Protein AF-W1X5S7-F1 (afdb_monomer_lite)

Structure (mmCIF, N/CA/C/O backbone):
data_AF-W1X5S7-F1
#
_entry.id   AF-W1X5S7-F1
#
loop_
_atom_site.group_PDB
_atom_site.id
_atom_site.type_symbol
_atom_site.label_atom_id
_atom_site.label_alt_id
_atom_site.label_comp_id
_atom_site.label_asym_id
_atom_site.label_entity_id
_atom_site.label_seq_id
_atom_site.pdbx_PDB_ins_code
_atom_site.Cartn_x
_atom_site.Cartn_y
_atom_site.Cartn_z
_atom_site.occupancy
_atom_site.B_iso_or_equiv
_atom_site.auth_seq_id
_atom_site.auth_comp_id
_atom_site.auth_asym_id
_atom_site.auth_atom_id
_atom_site.pdbx_PDB_model_num
ATOM 1 N N . LEU A 1 1 ? -14.106 -7.465 -1.867 1.00 91.81 1 LEU A N 1
ATOM 2 C CA . LEU A 1 1 ? -13.325 -6.241 -2.158 1.00 91.81 1 LEU A CA 1
ATOM 3 C C . LEU A 1 1 ? -12.180 -6.218 -1.157 1.00 91.81 1 LEU A C 1
ATOM 5 O O . LEU A 1 1 ? -12.456 -6.569 -0.024 1.00 91.81 1 LEU A O 1
ATOM 9 N N . ILE A 1 2 ? -10.949 -5.912 -1.578 1.00 96.94 2 ILE A N 1
ATOM 10 C CA . ILE A 1 2 ? -9.783 -5.779 -0.687 1.00 96.94 2 ILE A CA 1
ATOM 11 C C . ILE A 1 2 ? -9.251 -4.356 -0.849 1.00 96.94 2 ILE A C 1
ATOM 13 O O . ILE A 1 2 ? -9.029 -3.930 -1.987 1.00 96.94 2 ILE A O 1
ATOM 17 N N . ILE A 1 3 ? -9.063 -3.635 0.253 1.00 97.38 3 ILE A N 1
ATOM 18 C CA . ILE A 1 3 ? -8.561 -2.260 0.282 1.00 97.38 3 ILE A CA 1
ATOM 19 C C . ILE A 1 3 ? -7.164 -2.259 0.903 1.00 97.38 3 ILE A C 1
ATOM 21 O O . ILE A 1 3 ? -6.979 -2.642 2.055 1.00 97.38 3 ILE A O 1
ATOM 25 N N . ALA A 1 4 ? -6.179 -1.802 0.131 1.00 97.12 4 ALA A N 1
ATOM 26 C CA . ALA A 1 4 ? -4.793 -1.686 0.564 1.00 97.12 4 ALA A CA 1
ATOM 27 C C . ALA A 1 4 ? -4.329 -0.227 0.509 1.00 97.12 4 ALA A C 1
ATOM 29 O O . ALA A 1 4 ? -4.567 0.460 -0.486 1.00 97.12 4 ALA A O 1
ATOM 30 N N . ILE A 1 5 ? -3.640 0.228 1.555 1.00 96.69 5 ILE A N 1
ATOM 31 C CA . ILE A 1 5 ? -3.009 1.548 1.623 1.00 96.69 5 ILE A CA 1
ATOM 32 C C . ILE A 1 5 ? -1.507 1.355 1.806 1.00 96.69 5 ILE A C 1
ATOM 34 O O . ILE A 1 5 ? -1.054 0.636 2.697 1.00 96.69 5 ILE A O 1
ATOM 38 N N . CYS A 1 6 ? -0.720 2.002 0.952 1.00 95.00 6 CYS A N 1
ATOM 39 C CA . CYS A 1 6 ? 0.726 1.860 0.954 1.00 95.00 6 CYS A CA 1
ATOM 40 C C . CYS A 1 6 ? 1.459 3.157 0.631 1.00 95.00 6 CYS A C 1
ATOM 42 O O . CYS A 1 6 ? 0.874 4.115 0.125 1.00 95.00 6 CYS A O 1
ATOM 44 N N . GLY A 1 7 ? 2.765 3.165 0.891 1.00 91.44 7 GLY A N 1
ATOM 45 C CA . GLY A 1 7 ? 3.668 4.253 0.517 1.00 91.44 7 GLY A CA 1
ATOM 46 C C . GLY A 1 7 ? 4.301 4.959 1.714 1.00 91.44 7 GLY A C 1
ATOM 47 O O . GLY A 1 7 ? 4.183 4.527 2.861 1.00 91.44 7 GLY A O 1
ATOM 48 N N . CYS A 1 8 ? 5.009 6.059 1.442 1.00 92.19 8 CYS A N 1
ATOM 49 C CA . CYS A 1 8 ? 5.837 6.754 2.437 1.00 92.19 8 CYS A CA 1
ATOM 50 C C . CYS A 1 8 ? 5.017 7.374 3.575 1.00 92.19 8 CYS A C 1
ATOM 52 O O . CYS A 1 8 ? 5.523 7.565 4.676 1.00 92.19 8 CYS A O 1
ATOM 54 N N . MET A 1 9 ? 3.732 7.649 3.342 1.00 94.31 9 MET A N 1
ATOM 55 C CA . MET A 1 9 ? 2.833 8.138 4.382 1.00 94.31 9 MET A CA 1
ATOM 56 C C . MET A 1 9 ? 2.649 7.106 5.503 1.00 94.31 9 MET A C 1
ATOM 58 O O . MET A 1 9 ? 2.576 7.489 6.667 1.00 94.31 9 MET A O 1
ATOM 62 N N . MET A 1 10 ? 2.625 5.807 5.185 1.00 94.94 10 MET A N 1
ATOM 63 C CA . MET A 1 10 ? 2.435 4.753 6.192 1.00 94.94 10 MET A CA 1
ATOM 64 C C . MET A 1 10 ? 3.661 4.577 7.097 1.00 94.94 10 MET A C 1
ATOM 66 O O . MET A 1 10 ? 3.525 4.079 8.204 1.00 94.94 10 MET A O 1
ATOM 70 N N . GLN A 1 11 ? 4.835 5.048 6.669 1.00 93.50 11 GLN A N 1
ATOM 71 C CA . GLN A 1 11 ? 6.060 5.085 7.479 1.00 93.50 11 GLN A CA 1
ATOM 72 C C . GLN A 1 11 ? 6.018 6.170 8.571 1.00 93.50 11 GLN A C 1
ATOM 74 O O . GLN A 1 11 ? 6.790 6.132 9.525 1.00 93.50 11 GLN A O 1
ATOM 79 N N . GLN A 1 12 ? 5.132 7.165 8.449 1.00 94.00 12 GLN A N 1
ATOM 80 C CA . GLN A 1 12 ? 5.030 8.232 9.441 1.00 94.00 12 GLN A CA 1
ATOM 81 C C . GLN A 1 12 ? 4.461 7.688 10.754 1.00 94.00 12 GLN A C 1
ATOM 83 O O . GLN A 1 12 ? 3.435 7.000 10.777 1.00 94.00 12 GLN A O 1
ATOM 88 N N . LYS A 1 13 ? 5.113 8.036 11.868 1.00 93.38 13 LYS A N 1
ATOM 89 C CA . LYS A 1 13 ? 4.754 7.552 13.204 1.00 93.38 13 LYS A CA 1
ATOM 90 C C . LYS A 1 13 ? 3.268 7.789 13.500 1.00 93.38 13 LYS A C 1
ATOM 92 O O . LYS A 1 13 ? 2.792 8.920 13.466 1.00 93.38 13 LYS A O 1
ATOM 97 N N . GLY A 1 14 ? 2.551 6.711 13.814 1.00 94.06 14 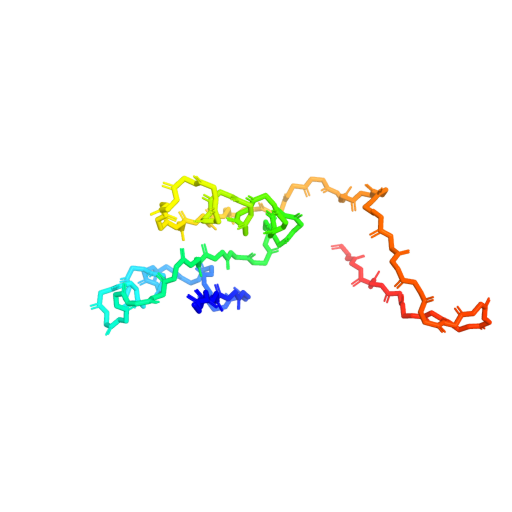GLY A N 1
ATOM 98 C CA . GLY A 1 14 ? 1.132 6.738 14.182 1.00 94.06 14 GLY A CA 1
ATOM 99 C C . GLY A 1 14 ? 0.150 6.887 13.014 1.00 94.06 14 GLY A C 1
ATOM 100 O O . GLY A 1 14 ? -1.055 6.822 13.243 1.00 94.06 14 GLY A O 1
ATOM 101 N N . MET A 1 15 ? 0.617 7.048 11.770 1.00 95.75 15 MET A N 1
ATOM 102 C CA . MET A 1 15 ? -0.283 7.235 10.629 1.00 95.75 15 MET A CA 1
ATOM 103 C C . MET A 1 15 ? -1.058 5.960 10.287 1.00 95.75 15 MET A C 1
ATOM 105 O O . MET A 1 15 ? -2.264 6.017 10.080 1.00 95.75 15 MET A O 1
ATOM 109 N N . ALA A 1 16 ? -0.403 4.797 10.293 1.00 94.62 16 ALA A N 1
ATOM 110 C CA . ALA A 1 16 ? -1.101 3.534 10.062 1.00 94.62 16 ALA A CA 1
ATOM 111 C C . ALA A 1 16 ? -2.138 3.217 11.144 1.00 94.62 16 ALA A C 1
ATOM 113 O O . ALA A 1 16 ? -3.228 2.760 10.820 1.00 94.62 16 ALA A O 1
ATOM 114 N N . ASP A 1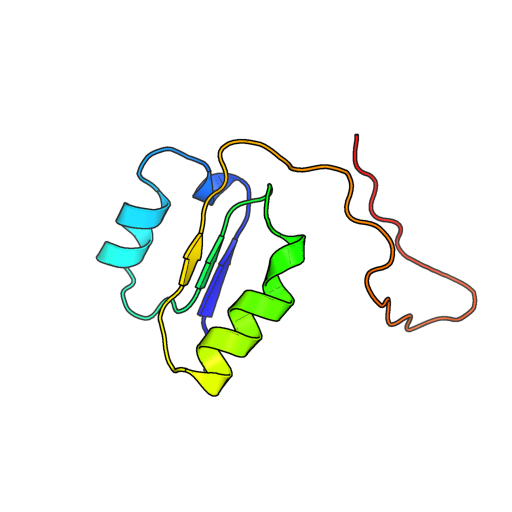 17 ? -1.832 3.500 12.414 1.00 95.50 17 ASP A N 1
ATOM 115 C CA . ASP A 1 17 ? -2.800 3.355 13.509 1.00 95.50 17 ASP A CA 1
ATOM 116 C C . ASP A 1 17 ? -3.999 4.281 13.323 1.00 95.50 17 ASP A C 1
ATOM 118 O O . ASP A 1 17 ? -5.143 3.855 13.454 1.00 95.50 17 ASP A O 1
ATOM 122 N N . LYS A 1 18 ? -3.745 5.543 12.960 1.00 96.88 18 LYS A N 1
ATOM 123 C CA . LYS A 1 18 ? -4.803 6.508 12.657 1.00 96.88 18 LYS A CA 1
ATOM 124 C C . LYS A 1 18 ? -5.715 6.003 11.538 1.00 96.88 18 LYS A C 1
ATOM 126 O O . LYS A 1 18 ? -6.931 6.030 11.695 1.00 96.88 18 LYS A O 1
ATOM 131 N N . ILE A 1 19 ? -5.133 5.513 10.444 1.00 96.38 19 ILE A N 1
ATOM 132 C CA . ILE A 1 19 ? -5.895 4.987 9.310 1.00 96.38 19 ILE A CA 1
ATOM 133 C C . ILE A 1 19 ? -6.721 3.762 9.710 1.00 96.38 19 ILE A C 1
ATOM 135 O O . ILE A 1 19 ? -7.892 3.716 9.361 1.00 96.38 19 ILE A O 1
ATOM 139 N N . LEU A 1 20 ? -6.173 2.804 10.462 1.00 94.19 20 LEU A N 1
ATOM 140 C CA . LEU A 1 20 ? -6.948 1.630 10.896 1.00 94.19 20 LEU A CA 1
ATOM 141 C C . LEU A 1 20 ? -8.104 2.000 11.827 1.00 94.19 20 LEU A C 1
ATOM 143 O O . LEU A 1 20 ? -9.168 1.391 11.751 1.00 94.19 20 LEU A O 1
ATOM 147 N N . ASN A 1 21 ? -7.909 3.010 12.676 1.00 95.88 21 ASN A N 1
ATOM 148 C CA . ASN A 1 21 ? -8.950 3.491 13.579 1.00 95.88 21 ASN A CA 1
ATOM 149 C C . ASN A 1 21 ? -10.070 4.237 12.835 1.00 95.88 21 ASN A C 1
ATOM 151 O O . ASN A 1 21 ? -11.243 4.037 13.141 1.00 95.88 21 ASN A O 1
ATOM 155 N N . GLU A 1 22 ? -9.728 5.101 11.874 1.00 97.56 22 GLU A N 1
ATOM 156 C CA . GLU A 1 22 ? -10.708 5.879 11.095 1.00 97.56 22 GLU A CA 1
ATOM 157 C C . GLU A 1 22 ? -11.371 5.050 9.982 1.00 97.56 22 GLU A C 1
ATOM 159 O O . GLU A 1 22 ? -12.537 5.268 9.645 1.00 97.56 22 GLU A O 1
ATOM 164 N N . TYR A 1 23 ? -10.642 4.083 9.425 1.00 96.88 23 TYR A N 1
ATOM 165 C CA . TYR A 1 23 ? -11.025 3.294 8.257 1.00 96.88 23 TYR A CA 1
ATOM 166 C C . TYR A 1 23 ? -10.859 1.788 8.538 1.00 96.88 23 TYR A C 1
ATOM 168 O O . TYR A 1 23 ? -9.983 1.135 7.967 1.00 96.88 23 TYR A O 1
ATOM 176 N N . PRO A 1 24 ? -11.725 1.190 9.381 1.00 94.12 24 PRO A N 1
ATOM 177 C CA . PRO A 1 24 ? -11.607 -0.214 9.794 1.00 94.12 24 PRO A CA 1
ATOM 178 C C . PRO A 1 24 ? -11.830 -1.224 8.655 1.00 94.12 24 PRO A C 1
ATOM 180 O O . PRO A 1 24 ? -11.548 -2.405 8.816 1.00 94.12 24 PRO A O 1
ATOM 183 N N . TYR A 1 25 ? -12.331 -0.771 7.503 1.00 95.88 25 TYR A N 1
ATOM 184 C CA . TYR A 1 25 ? -1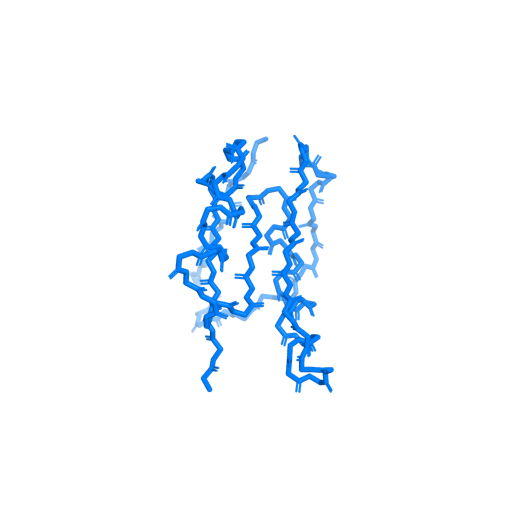2.514 -1.570 6.287 1.00 95.88 25 TYR A CA 1
ATOM 185 C C . TYR A 1 25 ? -11.250 -1.667 5.415 1.00 95.88 25 TYR A C 1
ATOM 187 O O . TYR A 1 25 ? -11.307 -2.212 4.315 1.00 95.88 25 TYR A O 1
ATOM 195 N N . VAL A 1 26 ? -10.126 -1.092 5.851 1.00 97.44 26 VAL A N 1
ATOM 196 C CA . VAL A 1 26 ? -8.828 -1.265 5.188 1.00 97.44 26 VAL A CA 1
ATOM 197 C C . VAL A 1 26 ? -8.260 -2.626 5.578 1.00 97.44 26 VAL A C 1
ATOM 199 O O . VAL A 1 26 ? -8.065 -2.900 6.756 1.00 97.44 26 VAL A O 1
ATOM 202 N N . ASP A 1 27 ? -7.968 -3.474 4.598 1.00 97.75 27 ASP A N 1
ATOM 203 C CA . ASP A 1 27 ? -7.487 -4.838 4.835 1.00 97.75 27 ASP A CA 1
ATOM 204 C C . ASP A 1 27 ? -5.961 -4.910 4.957 1.00 97.75 27 ASP A C 1
ATOM 206 O O . ASP A 1 27 ? -5.437 -5.780 5.649 1.00 97.75 27 ASP A O 1
ATOM 210 N N . ILE A 1 28 ? -5.233 -4.024 4.265 1.00 98.00 28 ILE A N 1
ATOM 211 C CA . ILE A 1 28 ? -3.765 -4.062 4.195 1.00 98.00 28 ILE A CA 1
ATOM 212 C C . ILE A 1 28 ? -3.186 -2.659 4.363 1.00 98.00 28 ILE A C 1
ATOM 214 O O . ILE A 1 28 ? -3.515 -1.748 3.604 1.00 98.00 28 ILE A O 1
ATOM 218 N N . ILE A 1 29 ? -2.243 -2.510 5.290 1.00 97.31 29 ILE A N 1
ATOM 219 C CA . ILE A 1 29 ? -1.380 -1.337 5.409 1.00 97.31 29 ILE A CA 1
ATOM 220 C C . ILE A 1 29 ? 0.082 -1.764 5.393 1.00 97.31 29 ILE A C 1
ATOM 222 O O . ILE A 1 29 ? 0.495 -2.594 6.205 1.00 97.31 29 ILE A O 1
ATOM 226 N N . PHE A 1 30 ? 0.870 -1.163 4.498 1.00 96.44 30 PHE A N 1
ATOM 227 C CA . PHE A 1 30 ? 2.316 -1.375 4.455 1.00 96.44 30 PHE A CA 1
ATOM 228 C C . PHE A 1 30 ? 3.118 -0.140 4.031 1.00 96.44 30 PHE A C 1
ATOM 230 O O . PHE A 1 30 ? 2.597 0.790 3.414 1.00 96.44 30 PHE A O 1
ATOM 237 N N . GLY A 1 31 ? 4.400 -0.109 4.393 1.00 93.62 31 GLY A N 1
ATOM 238 C CA . GLY A 1 31 ? 5.316 0.986 4.072 1.00 93.62 31 GLY A CA 1
ATOM 239 C C . GLY A 1 31 ? 6.075 0.783 2.756 1.00 93.62 31 GLY A C 1
ATOM 240 O O . GLY A 1 31 ? 6.007 -0.264 2.122 1.00 93.62 31 GLY A O 1
ATOM 241 N N . THR A 1 32 ? 6.856 1.788 2.348 1.00 90.12 32 THR A N 1
ATOM 242 C CA . THR A 1 32 ? 7.729 1.687 1.158 1.00 90.12 32 THR A CA 1
ATOM 243 C C . THR A 1 32 ? 8.744 0.556 1.286 1.00 90.12 32 THR A C 1
ATOM 245 O O . THR A 1 32 ? 8.866 -0.259 0.373 1.00 90.12 32 THR A O 1
ATOM 248 N N . HIS A 1 33 ? 9.365 0.443 2.460 1.00 90.06 33 HIS A N 1
ATOM 249 C CA . HIS A 1 33 ? 10.451 -0.490 2.760 1.00 90.06 33 HIS A CA 1
ATOM 250 C C . HIS A 1 33 ? 10.100 -1.981 2.652 1.00 90.06 33 HIS A C 1
ATOM 252 O O . HIS A 1 33 ? 10.987 -2.828 2.574 1.00 90.06 33 HIS A O 1
ATOM 258 N N . ASN A 1 34 ? 8.813 -2.327 2.637 1.00 90.38 34 ASN A N 1
ATOM 259 C CA . ASN A 1 34 ? 8.329 -3.700 2.520 1.00 90.38 34 ASN A CA 1
ATOM 260 C C . ASN A 1 34 ? 7.303 -3.871 1.391 1.00 90.38 34 ASN A C 1
ATOM 262 O O . ASN A 1 34 ? 6.504 -4.807 1.410 1.00 90.38 34 ASN A O 1
ATOM 266 N N . SER A 1 35 ? 7.356 -3.004 0.372 1.00 90.06 35 SER A N 1
ATOM 267 C CA . SER A 1 35 ? 6.441 -3.057 -0.780 1.00 90.06 35 SER A CA 1
ATOM 268 C C . SER A 1 35 ? 6.529 -4.363 -1.568 1.00 90.06 35 SER A C 1
ATOM 270 O O . SER A 1 35 ? 5.521 -4.854 -2.074 1.00 90.06 35 SER A O 1
ATOM 272 N N . TYR A 1 36 ? 7.718 -4.967 -1.632 1.00 88.62 36 TYR A N 1
ATOM 273 C CA . TYR A 1 36 ? 7.944 -6.250 -2.304 1.00 88.62 36 TYR A CA 1
ATOM 274 C C . TYR A 1 36 ? 7.142 -7.409 -1.689 1.00 88.62 36 TYR A C 1
ATOM 276 O O . TYR A 1 36 ? 6.895 -8.403 -2.367 1.00 88.62 36 TYR A O 1
ATOM 284 N N . LYS A 1 37 ? 6.700 -7.282 -0.430 1.00 92.31 37 LYS A N 1
ATOM 285 C CA . LYS A 1 37 ? 5.870 -8.280 0.258 1.00 92.31 37 LYS A CA 1
ATOM 286 C C . LYS A 1 37 ? 4.379 -8.156 -0.046 1.00 92.31 37 LYS A C 1
ATOM 288 O O . LYS A 1 37 ? 3.600 -8.991 0.401 1.00 92.31 37 LYS A O 1
ATOM 293 N N . PHE A 1 38 ? 3.953 -7.168 -0.834 1.00 93.88 38 PHE A N 1
ATOM 294 C CA . PHE A 1 38 ? 2.542 -7.011 -1.185 1.00 93.88 38 PHE A CA 1
ATOM 295 C C . PHE A 1 38 ? 1.871 -8.295 -1.722 1.00 93.88 38 PHE A C 1
ATOM 297 O O . PHE A 1 38 ? 0.755 -8.583 -1.283 1.00 93.88 38 PHE A O 1
ATOM 304 N N . PRO A 1 39 ? 2.508 -9.115 -2.590 1.00 93.25 39 PRO A N 1
ATOM 305 C CA . PRO A 1 39 ? 1.921 -10.386 -3.015 1.00 93.25 39 PRO A CA 1
ATOM 306 C C . PRO A 1 39 ? 1.629 -11.342 -1.848 1.00 93.25 39 PRO A C 1
ATOM 308 O O . PRO A 1 39 ? 0.582 -11.988 -1.838 1.00 93.25 39 PRO A O 1
ATOM 311 N N . GLU A 1 40 ? 2.516 -11.398 -0.849 1.00 94.88 40 GLU A N 1
ATOM 312 C CA . GLU A 1 40 ? 2.340 -12.192 0.374 1.00 94.88 40 GLU A CA 1
ATOM 313 C C . GLU A 1 40 ? 1.152 -11.668 1.192 1.00 94.88 40 GLU A C 1
ATOM 315 O O . GLU A 1 40 ? 0.259 -12.435 1.550 1.00 94.88 40 GLU A O 1
ATOM 320 N N . TYR A 1 41 ? 1.096 -10.354 1.429 1.00 96.62 41 TYR A N 1
ATOM 321 C CA . TYR A 1 41 ? 0.016 -9.722 2.193 1.00 96.62 41 TYR A CA 1
ATOM 322 C C . TYR A 1 41 ? -1.347 -9.940 1.540 1.00 96.62 41 TYR A C 1
ATOM 324 O O . TYR A 1 41 ? -2.308 -10.320 2.207 1.00 96.62 41 TYR A O 1
ATOM 332 N N . LEU A 1 42 ? -1.421 -9.758 0.220 1.00 96.38 42 LEU A N 1
ATOM 333 C CA . LEU A 1 42 ? -2.639 -9.992 -0.543 1.00 96.38 42 LEU A CA 1
ATOM 334 C C . LEU A 1 42 ? -3.087 -11.453 -0.454 1.00 96.38 42 LEU A C 1
ATOM 336 O O . LEU A 1 42 ? -4.286 -11.715 -0.350 1.00 96.38 42 LEU A O 1
ATOM 340 N N . ASN A 1 43 ? -2.145 -12.397 -0.504 1.00 96.62 43 ASN A N 1
ATOM 341 C CA . ASN A 1 43 ? -2.464 -13.810 -0.364 1.00 96.62 43 ASN A CA 1
ATOM 342 C C . ASN A 1 43 ? -3.041 -14.109 1.025 1.00 96.62 43 ASN A C 1
ATOM 344 O O . ASN A 1 43 ? -4.113 -14.697 1.105 1.00 96.62 43 ASN A O 1
ATOM 348 N N . ARG A 1 44 ? -2.401 -13.617 2.094 1.00 97.19 44 ARG A N 1
ATOM 349 C CA . ARG A 1 44 ? -2.861 -13.812 3.479 1.00 97.19 44 ARG A CA 1
ATOM 350 C C . ARG A 1 44 ? -4.270 -13.269 3.707 1.00 97.19 44 ARG A C 1
ATOM 352 O O . ARG A 1 44 ? -5.107 -13.990 4.240 1.00 97.19 44 ARG A O 1
ATOM 359 N N . VAL A 1 45 ? -4.589 -12.062 3.229 1.00 97.19 45 VAL A N 1
ATOM 360 C CA . VAL A 1 45 ? -5.970 -11.541 3.313 1.00 97.19 45 VAL A CA 1
ATOM 361 C C . VAL A 1 45 ? -6.951 -12.463 2.584 1.00 97.19 45 VAL A C 1
ATOM 363 O O . VAL A 1 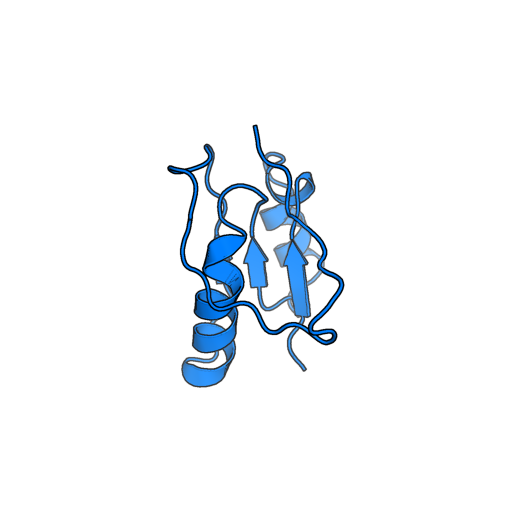45 ? -8.027 -12.756 3.099 1.00 97.19 45 VAL A O 1
ATOM 366 N N . LYS A 1 46 ? -6.589 -12.950 1.390 1.00 96.81 46 LYS A N 1
ATOM 367 C CA . LYS A 1 46 ? -7.465 -13.815 0.585 1.00 96.81 46 LYS A CA 1
ATOM 368 C C . LYS A 1 46 ? -7.688 -15.198 1.193 1.00 96.81 46 LYS A C 1
ATOM 370 O O . LYS A 1 46 ? -8.773 -15.744 1.016 1.00 96.81 46 LYS A O 1
ATOM 375 N N . THR A 1 47 ? -6.675 -15.781 1.830 1.00 97.25 47 THR A N 1
ATOM 376 C CA . THR A 1 47 ? -6.724 -17.167 2.320 1.00 97.25 47 THR A CA 1
ATOM 377 C C . THR A 1 47 ? -7.093 -17.266 3.792 1.00 97.25 47 THR A C 1
ATOM 379 O O . THR A 1 47 ? -7.804 -18.188 4.175 1.00 97.25 47 THR A O 1
ATOM 382 N N . GLU A 1 48 ? -6.612 -16.338 4.616 1.00 95.88 48 GLU A N 1
ATOM 383 C CA . GLU A 1 48 ? -6.767 -16.367 6.075 1.00 95.88 48 GLU A CA 1
ATOM 384 C C . GLU A 1 48 ? -7.834 -15.378 6.564 1.00 95.88 48 GLU A C 1
ATOM 386 O O . GLU A 1 48 ? -8.319 -15.513 7.684 1.00 95.88 48 GLU A O 1
ATOM 391 N N . GLY A 1 49 ? -8.217 -14.386 5.748 1.00 92.00 49 GLY A N 1
ATOM 392 C CA . GLY A 1 49 ? -9.194 -13.363 6.138 1.00 92.00 49 GLY A CA 1
ATOM 393 C C . GLY A 1 49 ? -8.688 -12.409 7.226 1.00 92.00 49 GLY A C 1
ATOM 394 O O . GLY A 1 49 ? -9.488 -11.833 7.958 1.00 92.00 49 GLY A O 1
ATOM 395 N N . VAL A 1 50 ? -7.367 -12.268 7.364 1.00 92.81 50 VAL A N 1
ATOM 396 C CA . VAL A 1 50 ? -6.727 -11.431 8.389 1.00 92.81 50 VAL A CA 1
ATOM 397 C C . VAL A 1 50 ? -6.451 -10.022 7.872 1.00 92.81 50 VAL A C 1
ATOM 399 O O . VAL A 1 50 ? -6.058 -9.853 6.722 1.00 92.81 50 VAL A O 1
ATOM 402 N N . GLN A 1 51 ? -6.594 -9.014 8.734 1.00 95.06 51 GLN A N 1
ATOM 403 C CA . GLN A 1 51 ? -6.136 -7.651 8.454 1.00 95.06 51 GLN A CA 1
ATOM 404 C C . GLN A 1 51 ? -4.615 -7.561 8.653 1.00 95.06 51 GLN A C 1
ATOM 406 O O . GLN A 1 51 ? -4.075 -8.083 9.631 1.00 95.06 51 GLN A O 1
ATOM 411 N N . ILE A 1 52 ? -3.915 -6.898 7.734 1.00 96.94 52 ILE A N 1
ATOM 412 C CA . ILE A 1 52 ? -2.453 -6.783 7.723 1.00 96.94 52 ILE A CA 1
ATOM 413 C C . ILE A 1 52 ? -2.032 -5.343 8.027 1.00 96.94 52 ILE A C 1
ATOM 415 O O . ILE A 1 52 ? -2.446 -4.411 7.340 1.00 96.94 52 ILE A O 1
ATOM 419 N N . LYS A 1 53 ? -1.143 -5.167 9.010 1.00 96.00 53 LYS A N 1
ATOM 420 C CA . LYS A 1 53 ? -0.461 -3.902 9.316 1.00 96.00 53 LYS A CA 1
ATOM 421 C C . LYS A 1 53 ? 1.036 -4.163 9.489 1.00 96.00 53 LYS A C 1
ATOM 423 O O . LYS A 1 53 ? 1.460 -4.599 10.554 1.00 96.00 53 LYS A O 1
ATOM 428 N N . GLU A 1 54 ? 1.828 -3.877 8.462 1.00 94.88 54 GLU A N 1
ATOM 429 C CA . GLU A 1 54 ? 3.262 -4.198 8.420 1.00 94.88 54 GLU A CA 1
ATOM 430 C C . GLU A 1 54 ? 4.086 -2.975 8.002 1.00 94.88 54 GLU A C 1
ATOM 432 O O . GLU A 1 54 ? 4.070 -2.573 6.840 1.00 94.88 54 GLU A O 1
ATOM 437 N N . ILE A 1 55 ? 4.848 -2.382 8.921 1.00 93.94 55 ILE A N 1
ATOM 438 C CA . ILE A 1 55 ? 5.720 -1.230 8.635 1.00 93.94 55 ILE A CA 1
ATOM 439 C C . ILE A 1 55 ? 7.127 -1.562 9.097 1.00 93.94 55 ILE A C 1
ATOM 441 O O . ILE A 1 55 ? 7.339 -1.877 10.263 1.00 93.94 55 ILE A O 1
ATOM 445 N N . PHE A 1 56 ? 8.082 -1.503 8.171 1.00 91.12 56 PHE A N 1
ATOM 446 C CA . PHE A 1 56 ? 9.494 -1.719 8.475 1.00 91.12 56 PHE A CA 1
ATOM 447 C C . PHE A 1 56 ? 10.185 -0.366 8.571 1.00 91.12 56 PHE A C 1
ATOM 449 O O . PHE A 1 56 ? 10.019 0.436 7.659 1.00 91.12 56 PHE A O 1
ATOM 456 N N . ASP A 1 57 ? 10.974 -0.141 9.623 1.00 84.81 57 ASP A N 1
ATOM 457 C CA . ASP A 1 57 ? 11.688 1.127 9.856 1.00 84.81 57 ASP A CA 1
ATOM 458 C C . ASP A 1 57 ? 12.854 1.364 8.885 1.00 84.81 57 ASP A C 1
ATOM 460 O O . ASP A 1 57 ? 13.362 2.478 8.765 1.00 84.81 57 ASP A O 1
ATOM 464 N N . LYS A 1 58 ? 13.325 0.304 8.225 1.00 81.94 58 LYS A N 1
ATOM 465 C CA . LYS A 1 58 ? 14.400 0.356 7.237 1.00 81.94 58 LYS A CA 1
ATOM 466 C C . LYS A 1 58 ? 14.114 -0.594 6.093 1.00 81.94 58 LYS A C 1
ATOM 468 O O . LYS A 1 58 ? 13.505 -1.649 6.275 1.00 81.94 58 LYS A O 1
ATOM 473 N N . GLU A 1 59 ? 14.593 -0.199 4.925 1.00 70.56 59 GLU A N 1
ATOM 474 C CA . GLU A 1 59 ? 14.628 -1.046 3.745 1.00 70.56 59 GLU A CA 1
ATOM 475 C C . GLU A 1 59 ? 15.558 -2.240 3.993 1.00 70.56 59 GLU A C 1
ATOM 477 O O . GLU A 1 59 ? 16.606 -2.109 4.632 1.00 70.56 59 GLU A O 1
ATOM 482 N N . ALA A 1 60 ? 15.132 -3.416 3.536 1.00 70.31 60 ALA A N 1
ATOM 483 C CA . ALA A 1 60 ? 15.991 -4.592 3.493 1.00 70.31 60 ALA A CA 1
ATOM 484 C C . ALA A 1 60 ? 16.985 -4.467 2.321 1.00 70.31 60 ALA A C 1
ATOM 486 O O . ALA A 1 60 ? 17.079 -3.425 1.676 1.00 70.31 60 ALA A O 1
ATOM 487 N N . GLU A 1 61 ? 17.719 -5.538 2.025 1.00 77.81 61 GLU A N 1
ATOM 488 C CA . GLU A 1 61 ? 18.500 -5.616 0.788 1.00 77.81 61 GLU A CA 1
ATOM 489 C C . GLU A 1 61 ? 17.612 -5.435 -0.454 1.00 77.81 61 GLU A C 1
ATOM 491 O O . GLU A 1 61 ? 16.395 -5.649 -0.416 1.00 77.81 61 GLU A O 1
ATOM 496 N N . ILE A 1 62 ? 18.234 -5.046 -1.571 1.00 78.12 62 ILE A N 1
ATOM 497 C CA . ILE A 1 62 ? 17.551 -4.906 -2.858 1.00 78.12 62 ILE A CA 1
ATOM 498 C C . ILE A 1 62 ? 16.939 -6.258 -3.233 1.00 78.12 62 ILE A C 1
ATOM 500 O O . ILE A 1 62 ? 17.638 -7.252 -3.415 1.00 78.12 62 ILE A O 1
ATOM 504 N N . VAL A 1 63 ? 15.612 -6.285 -3.352 1.00 80.44 63 VAL A N 1
ATOM 505 C CA . VAL A 1 63 ? 14.874 -7.500 -3.699 1.00 80.44 63 VAL A CA 1
ATOM 506 C C . VAL A 1 63 ? 14.867 -7.671 -5.214 1.00 80.44 63 VAL A C 1
ATOM 508 O O . VAL A 1 63 ? 14.172 -6.952 -5.933 1.00 80.44 63 VAL A O 1
ATOM 511 N N . GLU A 1 64 ? 15.636 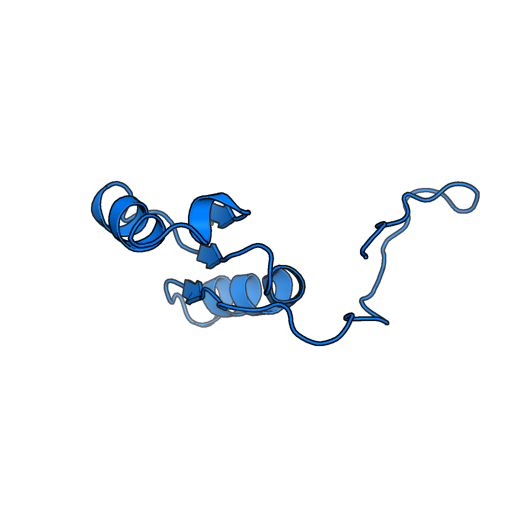-8.645 -5.694 1.00 81.00 64 GLU A N 1
ATOM 512 C CA . GLU A 1 64 ? 15.725 -9.013 -7.108 1.00 81.00 64 GLU A CA 1
ATOM 513 C C . GLU A 1 64 ? 14.914 -10.281 -7.433 1.00 81.00 64 GLU A C 1
ATOM 515 O O . GLU A 1 64 ? 14.451 -11.004 -6.552 1.00 81.00 64 GLU A O 1
ATOM 520 N N . GLY A 1 65 ? 14.727 -10.566 -8.726 1.00 81.44 65 GLY A N 1
ATOM 521 C CA . GLY A 1 65 ? 14.171 -11.846 -9.186 1.00 81.44 65 GLY A CA 1
ATOM 522 C C . GLY A 1 65 ? 12.654 -12.017 -9.039 1.00 81.44 65 GLY A C 1
ATOM 523 O O . GLY A 1 65 ? 12.138 -13.100 -9.311 1.00 81.44 65 GLY A O 1
ATOM 524 N N . VAL A 1 66 ? 11.919 -10.969 -8.654 1.00 81.38 66 VAL A N 1
ATOM 525 C CA . VAL A 1 66 ? 10.448 -11.002 -8.642 1.00 81.38 66 VAL A CA 1
ATOM 526 C C . VAL A 1 66 ? 9.933 -11.225 -10.073 1.00 81.38 66 VAL A C 1
ATOM 528 O O . VAL A 1 66 ? 10.414 -10.553 -10.989 1.00 81.38 66 VAL A O 1
ATOM 531 N N . PRO A 1 67 ? 8.962 -12.131 -10.303 1.00 84.44 67 PRO A N 1
ATOM 532 C CA . PRO A 1 67 ? 8.383 -12.333 -11.626 1.00 84.44 67 PRO A CA 1
ATOM 533 C C . PRO A 1 67 ? 7.816 -11.030 -12.203 1.00 84.44 67 PRO A C 1
ATOM 535 O O . PRO A 1 67 ? 7.018 -10.352 -11.557 1.00 84.44 67 PRO A O 1
ATOM 538 N N . ILE A 1 68 ? 8.209 -10.692 -13.433 1.00 84.06 68 ILE A N 1
ATOM 539 C CA . ILE A 1 68 ? 7.740 -9.493 -14.137 1.00 84.06 68 ILE A CA 1
ATOM 540 C C . ILE A 1 68 ? 6.905 -9.927 -15.334 1.00 84.06 68 ILE A C 1
ATOM 542 O O . ILE A 1 68 ? 7.426 -10.536 -16.268 1.00 84.06 68 ILE A O 1
ATOM 546 N N . ASP A 1 69 ? 5.630 -9.549 -15.337 1.00 86.38 69 ASP A N 1
ATOM 547 C CA . ASP A 1 69 ? 4.788 -9.650 -16.524 1.00 86.38 69 ASP A CA 1
ATOM 548 C C . ASP A 1 69 ? 4.963 -8.398 -17.397 1.00 86.38 69 ASP A C 1
ATOM 550 O O . ASP A 1 69 ? 4.755 -7.264 -16.951 1.00 86.38 69 ASP A O 1
ATOM 554 N N . ARG A 1 70 ? 5.394 -8.587 -18.648 1.00 88.25 70 ARG A N 1
ATOM 555 C CA . ARG A 1 70 ? 5.671 -7.493 -19.589 1.00 88.25 70 ARG A CA 1
ATOM 556 C C . ARG A 1 70 ? 4.635 -7.496 -20.701 1.00 88.25 70 ARG A C 1
ATOM 558 O O . ARG A 1 70 ? 4.589 -8.408 -21.516 1.00 88.25 70 ARG A O 1
ATOM 565 N N . LYS A 1 71 ? 3.892 -6.393 -20.831 1.00 89.56 71 LYS A N 1
ATOM 566 C CA . LYS A 1 71 ? 2.941 -6.201 -21.943 1.00 89.56 71 LYS A CA 1
ATOM 567 C C . LYS A 1 71 ? 3.600 -6.092 -23.323 1.00 89.56 71 LYS A C 1
ATOM 569 O O . LYS A 1 71 ? 2.922 -6.258 -24.330 1.00 89.56 71 LYS A O 1
ATOM 574 N N . SER A 1 72 ? 4.886 -5.748 -23.391 1.00 92.69 72 SER A N 1
ATOM 575 C CA . SER A 1 72 ? 5.629 -5.580 -24.643 1.00 92.69 72 SER A CA 1
ATOM 576 C C . SER A 1 72 ? 6.948 -6.340 -24.588 1.00 92.69 72 SER A C 1
ATOM 578 O O . SER A 1 72 ? 7.647 -6.308 -23.577 1.00 92.69 72 SER A O 1
ATOM 580 N N . SER A 1 73 ? 7.318 -6.970 -25.703 1.00 92.31 73 SER A N 1
ATOM 581 C CA . SER A 1 73 ? 8.623 -7.612 -25.882 1.00 92.31 73 SER A CA 1
ATOM 582 C C . SER A 1 73 ? 9.755 -6.621 -26.175 1.00 92.31 73 SER A C 1
ATOM 584 O O . SER A 1 73 ? 10.919 -6.975 -26.019 1.00 92.31 73 SER A O 1
ATOM 586 N N . VAL A 1 74 ? 9.437 -5.384 -26.581 1.00 94.69 74 VAL A N 1
ATOM 587 C CA . VAL A 1 74 ? 10.425 -4.385 -27.041 1.00 94.69 74 VAL A CA 1
ATOM 588 C C . VAL A 1 74 ? 10.542 -3.157 -26.135 1.00 94.69 74 VAL A C 1
ATOM 590 O O . VAL A 1 74 ? 11.405 -2.313 -26.355 1.00 94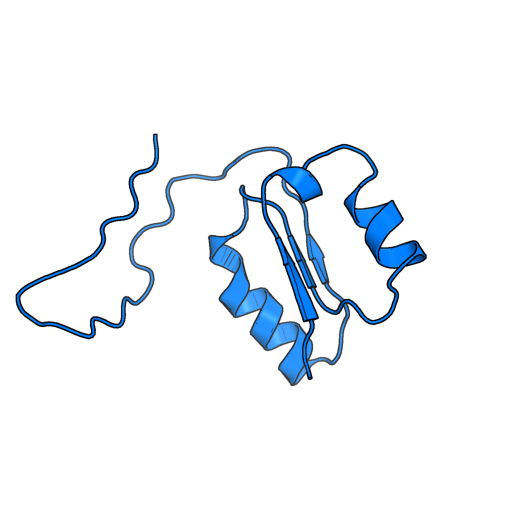.69 74 VAL A O 1
ATOM 593 N N . LYS A 1 75 ? 9.677 -3.022 -25.123 1.00 92.12 75 LYS A N 1
ATOM 594 C CA . LYS A 1 75 ? 9.680 -1.902 -24.169 1.00 92.12 75 LYS A CA 1
ATOM 595 C C . LYS A 1 75 ? 9.389 -2.408 -22.762 1.00 92.12 75 LYS A C 1
ATOM 597 O O . LYS A 1 75 ? 8.562 -3.298 -22.584 1.00 92.12 75 LYS A O 1
ATOM 602 N N . ALA A 1 76 ? 10.029 -1.808 -21.765 1.00 90.25 76 ALA A N 1
ATOM 603 C CA . ALA A 1 76 ? 9.790 -2.110 -20.360 1.00 90.25 76 ALA A CA 1
ATOM 604 C C . ALA A 1 76 ? 9.935 -0.849 -19.503 1.00 90.25 76 ALA A C 1
ATOM 606 O O . ALA A 1 76 ? 10.702 0.051 -19.841 1.00 90.25 76 ALA A O 1
ATOM 607 N N . PHE A 1 77 ? 9.206 -0.812 -18.389 1.00 86.75 77 PHE A N 1
ATOM 608 C CA . PHE A 1 77 ? 9.488 0.108 -17.293 1.00 86.75 77 PHE A CA 1
ATOM 609 C C . PHE A 1 77 ? 10.542 -0.529 -16.392 1.00 86.75 77 PHE A C 1
ATOM 611 O O . PHE A 1 77 ? 10.499 -1.735 -16.145 1.00 86.75 77 PHE A O 1
ATOM 618 N N . VAL A 1 78 ? 11.490 0.279 -15.930 1.00 82.44 78 VAL A N 1
ATOM 619 C CA . VAL A 1 78 ? 12.546 -0.153 -15.016 1.00 82.44 78 VAL A CA 1
ATOM 620 C C . VAL A 1 78 ? 12.344 0.584 -13.706 1.00 82.44 78 VAL A C 1
ATOM 622 O O . VAL A 1 78 ? 12.255 1.812 -13.694 1.00 82.44 78 VAL A O 1
ATOM 625 N N . THR A 1 79 ? 12.255 -0.167 -12.614 1.00 77.88 79 THR A N 1
ATOM 626 C CA . THR A 1 79 ? 12.260 0.411 -11.273 1.00 77.88 79 THR A CA 1
ATOM 627 C C . THR A 1 79 ? 13.676 0.884 -10.971 1.00 77.88 79 THR A C 1
ATOM 629 O O . THR A 1 79 ? 14.607 0.084 -10.980 1.00 77.88 79 THR A O 1
ATOM 632 N N . VAL A 1 80 ? 13.842 2.183 -10.730 1.00 77.25 80 VAL A N 1
ATOM 633 C CA . VAL A 1 80 ? 15.118 2.765 -10.302 1.00 77.25 80 VAL A CA 1
ATOM 634 C C . VAL A 1 80 ? 15.074 2.911 -8.785 1.00 77.25 80 VAL A C 1
ATOM 636 O O . VAL A 1 80 ? 14.205 3.608 -8.265 1.00 77.25 80 VAL A O 1
ATOM 639 N N . MET A 1 81 ? 15.983 2.229 -8.093 1.00 70.50 81 MET A N 1
ATOM 640 C CA . MET A 1 81 ? 16.126 2.233 -6.632 1.00 70.50 81 MET A CA 1
ATOM 641 C C . MET A 1 81 ? 17.598 2.552 -6.306 1.00 70.50 81 MET A C 1
ATOM 643 O O . MET A 1 81 ? 18.466 2.143 -7.081 1.00 70.50 81 MET A O 1
ATOM 647 N N . TYR A 1 82 ? 17.868 3.321 -5.242 1.00 56.72 82 TYR A N 1
ATOM 648 C CA . TYR A 1 82 ? 19.210 3.771 -4.820 1.00 56.72 82 TYR A CA 1
ATOM 649 C C . TYR A 1 82 ? 19.515 3.289 -3.406 1.00 56.72 82 TYR A C 1
ATOM 651 O O . TYR A 1 82 ? 18.629 3.489 -2.546 1.00 56.72 82 TYR A O 1
#

Secondary structure (DSSP, 8-state):
---EEESGGGGSTTHHHHHHHH-TT--EEE-GGGGGGHHHHHHHHHHH---EEE--SS--S---------S-SS--------

pLDDT: mean 90.75, std 7.8, range [56.72, 98.0]

InterPro domains:
  IPR013848 Methylthiotransferase, N-terminal [PS51449] (1-47)
  IPR038135 Methylthiotransferase, N-terminal domain superfamily [G3DSA:3.40.50.12160] (1-65)

Organism: NCBI:txid408170

Sequence (82 aa):
LIIAICGCMMQQKGMADKILNEYPYVDIIFGTHNSYKFPEYLNRVKTEGVQIKEIFDKEAEIVEGVPIDRKSSVKAFVTVMY

Foldseek 3Di:
DAAEDEEQQLLPPCSLVVCCVVPVRHQYYEYPQCPVCVVVSVVCCVPVVHRYDYYDNHHDPDDDDDDDDDPDPVDDDDDDDD

Radius of gyration: 14.61 Å; chains: 1; bounding box: 32×25×41 Å